Protein AF-A0A1H6M8G2-F1 (afdb_monomer_lite)

Foldseek 3Di:
DPPVPFADKDFDDDPVDTPDIPDPDGGLCRQAQKEWEWDFDDDAPVRQTKTWIWIWGDDDQKIKIFIFMATSNVGDTWTFIWIARNVVRDIDTGTDDVVVDDDDRCVVVPDPSHHYDHDGDD

Secondary structure (DSSP, 8-state):
--TTSS---EEEE-SS-EEEEE-SS-SGGGGGG-EEEEEEE-STGGGT-EEEEEEEEEETTEEEEEEEEEETTTTEEEEEEEEEETTT--EEEEE--GGG--S-SGGGGS-TTSEEE-----

Sequence (122 aa):
MDKKEEYIVYRFGTSEKIEMEYPENKDKSSFDKFEYSGWMRGGGIKNSGMQLDYLVFSVNNFKYIVYNTYFAEGDKLNIGIKVLDTQTNQTIDIKGIYGTRKGTLTDFQSDDRIKKGEELYD

Structure (mmCIF, N/CA/C/O backbone):
data_AF-A0A1H6M8G2-F1
#
_entry.id   AF-A0A1H6M8G2-F1
#
loop_
_atom_site.group_PDB
_atom_site.id
_atom_site.type_symbol
_atom_site.label_atom_id
_atom_site.label_alt_id
_atom_site.label_comp_id
_atom_site.label_asym_id
_atom_site.label_entity_id
_atom_site.label_seq_id
_atom_site.pdbx_PDB_ins_code
_atom_site.Cartn_x
_atom_site.Cartn_y
_atom_site.Cartn_z
_atom_site.occupancy
_atom_site.B_iso_or_equiv
_atom_site.auth_seq_id
_atom_site.auth_comp_id
_atom_site.auth_asym_id
_atom_site.auth_atom_id
_atom_site.pdbx_PDB_model_num
ATOM 1 N N . MET A 1 1 ? -1.903 -9.666 4.324 1.00 86.75 1 MET A N 1
ATOM 2 C CA . MET A 1 1 ? -2.928 -10.709 4.519 1.00 86.75 1 MET A CA 1
ATOM 3 C C . MET A 1 1 ? -2.425 -11.701 5.561 1.00 86.75 1 MET A C 1
ATOM 5 O O . MET A 1 1 ? -1.212 -11.875 5.666 1.00 86.75 1 MET A O 1
ATOM 9 N N . ASP A 1 2 ? -3.310 -12.272 6.379 1.00 92.56 2 ASP A N 1
ATOM 10 C CA . ASP A 1 2 ? -2.955 -13.364 7.296 1.00 92.56 2 ASP A CA 1
ATOM 11 C C . ASP A 1 2 ? -2.435 -14.597 6.531 1.00 92.56 2 ASP A C 1
ATOM 13 O O . ASP A 1 2 ? -2.741 -14.769 5.354 1.00 92.56 2 ASP A O 1
ATOM 17 N N . LYS A 1 3 ? -1.664 -15.472 7.193 1.00 88.94 3 LYS A N 1
ATOM 18 C CA . LYS A 1 3 ? -1.077 -16.676 6.574 1.00 88.94 3 LYS A CA 1
ATOM 19 C C . LYS A 1 3 ? -2.113 -17.650 6.009 1.00 88.94 3 LYS A C 1
ATOM 21 O O . LYS A 1 3 ? -1.774 -18.404 5.105 1.00 88.94 3 LYS A O 1
ATOM 26 N N . LYS A 1 4 ? -3.324 -17.680 6.568 1.00 92.94 4 LYS A N 1
ATOM 27 C CA . LYS A 1 4 ? -4.445 -18.491 6.069 1.00 92.94 4 LYS A CA 1
ATOM 28 C C . LYS A 1 4 ? -5.392 -17.702 5.167 1.00 92.94 4 LYS A C 1
ATOM 30 O O . LYS A 1 4 ? -6.438 -18.216 4.791 1.00 92.94 4 LYS A O 1
ATOM 35 N N . GLU A 1 5 ? -5.051 -16.450 4.871 1.00 91.88 5 GLU A N 1
ATOM 36 C CA . GLU A 1 5 ? -5.854 -15.542 4.055 1.00 91.88 5 GLU A CA 1
ATOM 37 C C . GLU A 1 5 ? -7.267 -15.290 4.594 1.00 91.88 5 GLU A C 1
ATOM 39 O O . GLU A 1 5 ? -8.197 -15.006 3.842 1.00 91.88 5 GLU A O 1
ATOM 44 N N . GLU A 1 6 ? -7.437 -15.380 5.915 1.00 95.31 6 GLU A N 1
ATOM 45 C CA . GLU A 1 6 ? -8.739 -15.206 6.570 1.00 95.31 6 GLU A CA 1
ATOM 46 C C . GLU A 1 6 ? -9.097 -13.735 6.815 1.00 95.31 6 GLU A C 1
ATOM 48 O O . GLU A 1 6 ? -10.274 -13.416 6.977 1.00 95.31 6 GLU A O 1
ATOM 53 N N . TYR A 1 7 ? -8.098 -12.848 6.843 1.00 96.81 7 TYR A N 1
ATOM 54 C CA . TYR A 1 7 ? -8.264 -11.412 7.067 1.00 96.81 7 TYR A CA 1
ATOM 55 C C . TYR A 1 7 ? -7.063 -10.602 6.543 1.00 96.81 7 TYR A C 1
ATOM 57 O O . TYR A 1 7 ? -5.959 -11.124 6.331 1.00 96.81 7 TYR A O 1
ATOM 65 N N . ILE A 1 8 ? -7.262 -9.296 6.372 1.00 96.94 8 ILE A N 1
ATOM 66 C CA . ILE A 1 8 ? -6.209 -8.310 6.109 1.00 96.94 8 ILE A CA 1
ATOM 67 C C .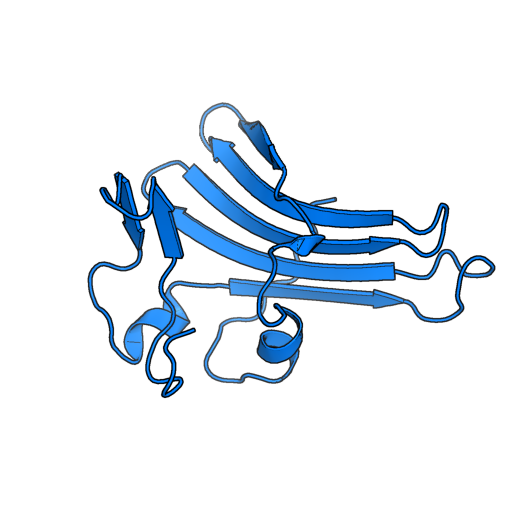 ILE A 1 8 ? -5.958 -7.518 7.393 1.00 96.94 8 ILE A C 1
ATOM 69 O O . ILE A 1 8 ? -6.885 -7.148 8.104 1.00 96.94 8 ILE A O 1
ATOM 73 N N . VAL A 1 9 ? -4.686 -7.261 7.696 1.00 97.19 9 VAL A N 1
ATOM 74 C CA . VAL A 1 9 ? -4.282 -6.393 8.802 1.00 97.19 9 VAL A CA 1
ATOM 75 C C . VAL A 1 9 ? -3.073 -5.566 8.382 1.00 97.19 9 VAL A C 1
ATOM 77 O O . VAL A 1 9 ? -2.129 -6.084 7.779 1.00 97.19 9 VAL A O 1
ATOM 80 N N . TYR A 1 10 ? -3.107 -4.286 8.718 1.00 97.12 10 TYR A N 1
ATOM 81 C CA . TYR A 1 10 ? -1.989 -3.363 8.689 1.00 97.12 10 TYR A CA 1
ATOM 82 C C . TYR A 1 10 ? -1.417 -3.213 10.099 1.00 97.12 10 TYR A C 1
ATOM 84 O O . TYR A 1 10 ? -2.166 -3.108 11.071 1.00 97.12 10 TYR A O 1
ATOM 92 N N . ARG A 1 11 ? -0.086 -3.190 10.207 1.00 96.19 11 ARG A N 1
ATOM 93 C CA . ARG A 1 11 ? 0.629 -2.908 11.454 1.00 96.19 11 ARG A CA 1
ATOM 94 C C . ARG A 1 11 ? 1.773 -1.943 11.194 1.00 96.19 11 ARG A C 1
ATOM 96 O O . ARG A 1 11 ? 2.535 -2.141 10.249 1.00 96.19 11 ARG A O 1
ATOM 103 N N . PHE A 1 12 ? 1.922 -0.968 12.077 1.00 95.25 12 PHE A N 1
ATOM 104 C CA . PHE A 1 12 ? 3.076 -0.078 12.146 1.00 95.25 12 PHE A CA 1
ATOM 105 C C . PHE A 1 12 ? 3.739 -0.201 13.518 1.00 95.25 12 PHE A C 1
ATOM 107 O O . PHE A 1 12 ? 3.048 -0.379 14.522 1.00 95.25 12 PHE A O 1
ATOM 114 N N . GLY A 1 13 ? 5.067 -0.121 13.560 1.00 94.50 13 GLY A N 1
ATOM 115 C CA . GLY A 1 13 ? 5.863 -0.235 14.780 1.00 94.50 13 GLY A CA 1
ATOM 116 C C . GLY A 1 13 ? 7.099 -1.109 14.584 1.00 94.50 13 GLY A C 1
ATOM 117 O O . GLY A 1 13 ? 7.598 -1.275 13.469 1.00 94.50 13 GLY A O 1
ATOM 118 N N . THR A 1 14 ? 7.585 -1.686 15.676 1.00 93.94 14 THR A N 1
ATOM 119 C CA . THR A 1 14 ? 8.735 -2.595 15.701 1.00 93.94 14 THR A CA 1
ATOM 120 C C . THR A 1 14 ? 8.289 -4.039 15.920 1.00 93.94 14 THR A C 1
ATOM 122 O O . THR A 1 14 ? 7.119 -4.325 16.178 1.00 93.94 14 THR A O 1
ATOM 125 N N . SER A 1 15 ? 9.234 -4.979 15.856 1.00 90.69 15 SER A N 1
ATOM 126 C CA . SER A 1 15 ? 8.979 -6.374 16.233 1.00 90.69 15 SER A CA 1
ATOM 127 C C . SER A 1 15 ? 8.589 -6.546 17.704 1.00 90.69 15 SER A C 1
ATOM 129 O O . SER A 1 15 ? 7.973 -7.550 18.046 1.00 90.69 15 SER A O 1
ATOM 131 N N . GLU A 1 16 ? 8.955 -5.595 18.565 1.00 95.62 16 GLU A N 1
ATOM 132 C CA . GLU A 1 16 ? 8.694 -5.639 20.008 1.00 95.62 16 GLU A CA 1
ATOM 133 C C . GLU A 1 16 ? 7.425 -4.877 20.395 1.00 95.62 16 GLU A C 1
ATOM 135 O O . GLU A 1 16 ? 6.774 -5.216 21.383 1.00 95.62 16 GLU A O 1
ATOM 140 N N . LYS A 1 17 ? 7.062 -3.846 19.623 1.00 96.81 17 LYS A N 1
ATOM 141 C CA . LYS A 1 17 ? 5.932 -2.973 19.923 1.00 96.81 17 LYS A CA 1
ATOM 142 C C . LYS A 1 17 ? 5.186 -2.579 18.657 1.00 96.81 17 LYS A C 1
ATOM 144 O O . LYS A 1 17 ? 5.710 -1.862 17.809 1.00 96.81 17 LYS A O 1
ATOM 149 N N . ILE A 1 18 ? 3.921 -2.982 18.591 1.00 96.31 18 ILE A N 1
ATOM 150 C CA . ILE A 1 18 ? 2.971 -2.471 17.604 1.00 96.31 18 ILE A CA 1
ATOM 151 C C . ILE A 1 18 ? 2.484 -1.103 18.090 1.00 96.31 18 ILE A C 1
ATOM 153 O O . ILE A 1 18 ? 1.966 -0.979 19.198 1.00 96.31 18 ILE A O 1
ATOM 157 N N . GLU A 1 19 ? 2.675 -0.078 17.270 1.00 95.62 19 GLU A N 1
ATOM 158 C CA . GLU A 1 19 ? 2.239 1.297 17.536 1.00 95.62 19 GLU A CA 1
ATOM 159 C C . GLU A 1 19 ? 0.870 1.591 16.923 1.00 95.62 19 GLU A C 1
ATOM 161 O O . GLU A 1 19 ? 0.109 2.391 17.459 1.00 95.62 19 GLU A O 1
ATOM 166 N N . MET A 1 20 ? 0.540 0.914 15.823 1.00 95.25 20 MET A N 1
ATOM 167 C CA . MET A 1 20 ? -0.764 0.991 15.178 1.00 95.25 20 MET A CA 1
ATOM 168 C C . MET A 1 20 ? -1.122 -0.368 14.585 1.00 95.25 20 MET A C 1
ATOM 170 O O . MET A 1 20 ? -0.288 -1.011 13.949 1.00 95.25 20 MET A O 1
ATOM 174 N N . GLU A 1 21 ? -2.373 -0.781 14.756 1.00 96.81 21 GLU A N 1
ATOM 175 C CA . GLU A 1 21 ? -2.955 -1.949 14.099 1.00 96.81 21 GLU A CA 1
ATOM 176 C C . GLU A 1 21 ? -4.314 -1.561 13.512 1.00 96.81 21 GLU A C 1
ATOM 178 O O . GLU A 1 21 ? -5.077 -0.826 14.139 1.00 96.81 21 GLU A O 1
ATOM 183 N N . TYR A 1 22 ? -4.608 -2.032 12.302 1.00 97.56 22 TYR A N 1
ATOM 184 C CA . TYR A 1 22 ? -5.897 -1.811 11.656 1.00 97.56 22 TYR A CA 1
ATOM 185 C C . TYR 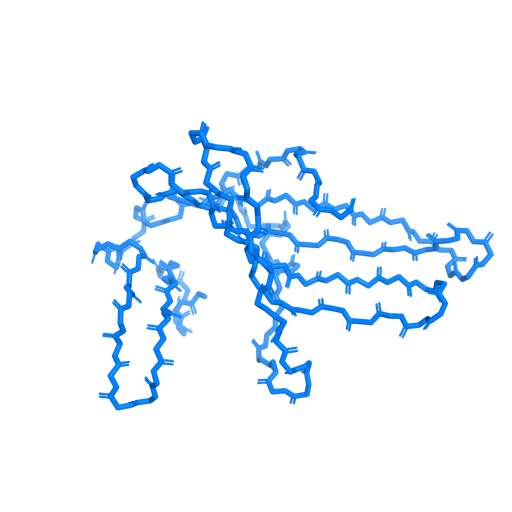A 1 22 ? -6.262 -2.977 10.728 1.00 97.56 22 TYR A C 1
ATOM 187 O O . TYR A 1 22 ? -5.387 -3.446 9.999 1.00 97.56 22 TYR A O 1
ATOM 195 N N . PRO A 1 23 ? -7.532 -3.408 10.663 1.00 97.00 23 PRO A N 1
ATOM 196 C CA . PRO A 1 23 ? -8.632 -3.042 11.556 1.00 97.00 23 PRO A CA 1
ATOM 197 C C . PRO A 1 23 ? -8.513 -3.747 12.918 1.00 97.00 23 PRO A C 1
ATOM 199 O O . PRO A 1 23 ? -7.702 -4.655 13.087 1.00 97.00 23 PRO A O 1
ATOM 202 N N . GLU A 1 24 ? -9.327 -3.330 13.891 1.00 94.19 24 GLU A N 1
ATOM 203 C CA . GLU A 1 24 ? -9.384 -3.959 15.223 1.00 94.19 24 GLU A CA 1
ATOM 204 C C . GLU A 1 24 ? -9.830 -5.433 15.137 1.00 94.19 24 GLU A C 1
ATOM 206 O O . GLU A 1 24 ? -9.204 -6.322 15.719 1.00 94.19 24 GLU A O 1
ATOM 211 N N . ASN A 1 25 ? -10.865 -5.705 14.335 1.00 94.44 25 ASN A N 1
ATOM 212 C CA . ASN A 1 25 ? -11.384 -7.054 14.112 1.00 94.44 25 ASN A CA 1
ATOM 213 C C . ASN A 1 25 ? -10.589 -7.783 13.022 1.00 94.44 25 ASN A C 1
ATOM 215 O O . ASN A 1 25 ? -10.586 -7.387 11.856 1.00 94.44 25 ASN A O 1
ATOM 219 N N . LYS A 1 26 ? -9.948 -8.892 13.398 1.00 95.12 26 LYS A N 1
ATOM 220 C CA . LYS A 1 26 ? -9.146 -9.752 12.513 1.00 95.12 26 LYS A CA 1
ATOM 221 C C . LYS A 1 26 ? -9.970 -10.934 12.002 1.00 95.12 26 LYS A C 1
ATOM 223 O O . LYS A 1 26 ? -9.710 -12.086 12.337 1.00 95.12 26 LYS A O 1
ATOM 228 N N . ASP A 1 27 ? -10.988 -10.620 11.210 1.00 96.12 27 ASP A N 1
ATOM 229 C CA . ASP A 1 27 ? -11.882 -11.589 10.572 1.00 96.12 27 ASP A CA 1
ATOM 230 C C . ASP A 1 27 ? -12.184 -11.199 9.111 1.00 96.12 27 ASP A C 1
ATOM 232 O O . ASP A 1 27 ? -11.613 -10.250 8.564 1.00 96.12 27 ASP A O 1
ATOM 236 N N . LYS A 1 28 ? -13.093 -11.931 8.459 1.00 96.00 28 LYS A N 1
ATOM 237 C CA . LYS A 1 28 ? -13.460 -11.707 7.053 1.00 96.00 28 LYS A CA 1
ATOM 238 C C . LYS A 1 28 ? -14.058 -10.323 6.774 1.00 96.00 28 LYS A C 1
ATOM 240 O O . LYS A 1 28 ? -14.002 -9.879 5.637 1.00 96.00 28 LYS A O 1
ATOM 245 N N . SER A 1 29 ? -14.585 -9.615 7.773 1.00 96.31 29 SER A N 1
ATOM 246 C CA . SER A 1 29 ? -15.063 -8.237 7.589 1.00 96.31 29 SER A CA 1
ATOM 247 C C . SER A 1 29 ? -13.924 -7.237 7.365 1.00 96.31 29 SER A C 1
ATOM 249 O O . SER A 1 29 ? -14.164 -6.110 6.937 1.00 96.31 29 SER A O 1
ATOM 251 N N . SER A 1 30 ? -12.673 -7.633 7.630 1.00 97.56 30 SER A N 1
ATOM 252 C CA . SER A 1 30 ? -11.504 -6.786 7.388 1.00 97.56 30 SER A CA 1
ATOM 253 C C . SER A 1 30 ? -11.306 -6.439 5.916 1.00 97.56 30 SER A C 1
ATOM 255 O O . SER A 1 30 ? -10.802 -5.359 5.636 1.00 97.56 30 SER A O 1
ATOM 257 N N . PHE A 1 31 ? -11.708 -7.301 4.977 1.00 96.88 31 PHE A N 1
ATOM 258 C CA . PHE A 1 31 ? -11.520 -7.041 3.548 1.00 96.88 31 PHE A CA 1
ATOM 259 C C . PHE A 1 31 ? -12.303 -5.803 3.084 1.00 96.88 31 PHE A C 1
ATOM 261 O O . PHE A 1 31 ? -11.765 -4.995 2.333 1.00 96.88 31 PHE A O 1
ATOM 268 N N . ASP A 1 32 ? -13.497 -5.573 3.642 1.00 96.31 32 ASP A N 1
ATOM 269 C CA . ASP A 1 32 ? -14.327 -4.388 3.370 1.00 96.31 32 ASP A CA 1
ATOM 270 C C . ASP A 1 32 ? -13.730 -3.082 3.928 1.00 96.31 32 ASP A C 1
ATOM 272 O O . ASP A 1 32 ? -14.248 -1.991 3.681 1.00 96.31 32 ASP A O 1
ATOM 276 N N . LYS A 1 33 ? -12.663 -3.170 4.734 1.00 97.56 33 LYS A N 1
ATOM 277 C CA . LYS A 1 33 ? -11.965 -2.016 5.325 1.00 97.56 33 LYS A CA 1
ATOM 278 C C . LYS A 1 33 ? -10.828 -1.490 4.459 1.00 97.56 33 LYS A C 1
ATOM 280 O O . LYS A 1 33 ? -10.276 -0.437 4.777 1.00 97.56 33 LYS A O 1
ATOM 285 N N . PHE A 1 34 ? -10.487 -2.208 3.394 1.00 97.94 34 PHE A N 1
ATOM 286 C CA . PHE A 1 34 ? -9.445 -1.819 2.460 1.00 97.94 34 PHE A CA 1
ATOM 287 C C . PHE A 1 34 ? -10.018 -1.669 1.055 1.00 97.94 34 PHE A C 1
ATOM 289 O O . PHE A 1 34 ? -10.967 -2.344 0.659 1.00 97.94 34 PHE A O 1
ATOM 296 N N . GLU A 1 35 ? -9.398 -0.788 0.289 1.00 98.38 35 GLU A N 1
ATOM 297 C CA . GLU A 1 35 ?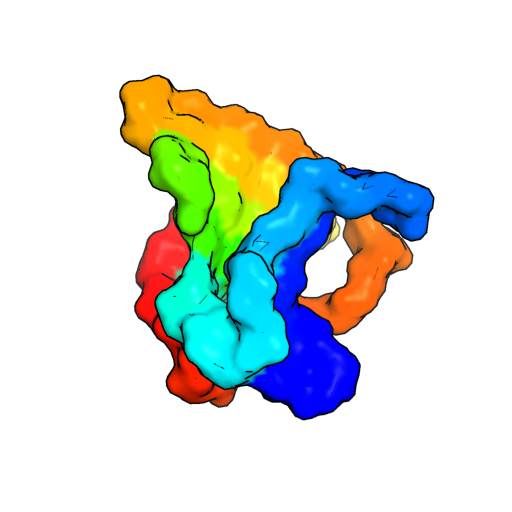 -9.626 -0.630 -1.137 1.00 98.38 35 GLU A CA 1
ATOM 298 C C . GLU A 1 35 ? -8.309 -0.899 -1.863 1.00 98.38 35 GLU A C 1
ATOM 300 O O . GLU A 1 35 ? -7.262 -0.380 -1.475 1.00 98.38 35 GLU A O 1
ATOM 305 N N . TYR A 1 36 ? -8.344 -1.739 -2.891 1.00 98.44 36 TYR A N 1
ATOM 306 C CA . TYR A 1 36 ? -7.210 -1.957 -3.775 1.00 98.44 36 TYR A CA 1
ATOM 307 C C . TYR A 1 36 ? -7.395 -1.151 -5.059 1.00 98.44 36 TYR A C 1
ATOM 309 O O . TYR A 1 36 ? -8.400 -1.314 -5.754 1.00 98.44 36 TYR A O 1
ATOM 317 N N . SER A 1 37 ? -6.395 -0.344 -5.396 1.00 97.94 37 SER A N 1
ATOM 318 C CA . SER A 1 37 ? -6.301 0.346 -6.683 1.00 97.94 37 SER A CA 1
ATOM 319 C C . SER A 1 37 ? -5.054 -0.138 -7.402 1.00 97.94 37 SER A C 1
ATOM 321 O O . SER A 1 37 ? -3.968 -0.163 -6.821 1.00 97.94 37 SER A O 1
ATOM 323 N N . GLY A 1 38 ? -5.201 -0.515 -8.668 1.00 96.44 38 GLY A N 1
ATOM 324 C CA . GLY A 1 38 ? -4.106 -1.062 -9.454 1.00 96.44 38 GLY A CA 1
ATOM 325 C C . GLY A 1 38 ? -4.132 -0.581 -10.895 1.00 96.44 38 GLY A C 1
ATOM 326 O O . GLY A 1 38 ? -5.196 -0.455 -11.499 1.00 96.44 38 GLY A O 1
ATOM 327 N N . TRP A 1 39 ? -2.955 -0.343 -11.466 1.00 96.06 39 TRP A N 1
ATOM 328 C CA . TRP A 1 39 ? -2.800 -0.026 -12.882 1.00 96.06 39 TRP A CA 1
ATOM 329 C C . TRP A 1 39 ? -1.552 -0.681 -13.457 1.00 96.06 39 TRP A C 1
ATOM 331 O O . TRP A 1 39 ? -0.478 -0.646 -12.862 1.00 96.06 39 TRP A O 1
ATOM 341 N N . MET A 1 40 ? -1.674 -1.239 -14.658 1.00 94.88 40 MET A N 1
ATOM 342 C CA . MET A 1 40 ? -0.558 -1.865 -15.354 1.00 94.88 40 MET A CA 1
ATOM 343 C C . MET A 1 40 ? -0.502 -1.379 -16.800 1.00 94.88 40 MET A C 1
ATOM 345 O O . MET A 1 40 ? -1.474 -1.471 -17.549 1.00 94.88 40 MET A O 1
ATOM 349 N N . ARG A 1 41 ? 0.683 -0.935 -17.218 1.00 95.44 41 ARG A N 1
ATOM 350 C CA . ARG A 1 41 ? 1.021 -0.651 -18.614 1.00 95.44 41 ARG A CA 1
ATOM 351 C C . ARG A 1 41 ? 2.255 -1.458 -19.002 1.00 95.44 41 ARG A C 1
ATOM 353 O O . ARG A 1 41 ? 3.344 -1.210 -18.495 1.00 95.44 41 ARG A O 1
ATOM 360 N N . GLY A 1 42 ? 2.095 -2.413 -19.917 1.00 93.75 42 GLY A N 1
ATOM 361 C CA . GLY A 1 42 ? 3.212 -3.193 -20.464 1.00 93.75 42 GLY A CA 1
ATOM 362 C C . GLY A 1 42 ? 4.084 -2.400 -21.450 1.00 93.75 42 GLY A C 1
ATOM 363 O O . GLY A 1 42 ? 3.809 -1.241 -21.748 1.00 93.75 42 GLY A O 1
ATOM 364 N N . GLY A 1 43 ? 5.120 -3.040 -22.006 1.00 90.81 43 GLY A N 1
ATOM 365 C CA . GLY A 1 43 ? 5.934 -2.484 -23.105 1.00 90.81 43 GLY A CA 1
ATOM 366 C C . GLY A 1 43 ? 7.315 -1.934 -22.718 1.00 90.81 43 GLY A C 1
ATOM 367 O O . GLY A 1 43 ? 7.996 -1.348 -23.561 1.00 90.81 43 GLY A O 1
ATOM 368 N N . GLY A 1 44 ? 7.752 -2.149 -21.471 1.00 93.88 44 GLY A N 1
ATOM 369 C CA . GLY A 1 44 ? 9.092 -1.783 -20.994 1.00 93.88 44 GLY A CA 1
ATOM 370 C C . GLY A 1 44 ? 9.387 -0.286 -21.117 1.00 93.88 44 GLY A C 1
ATOM 371 O O . GLY A 1 44 ? 8.471 0.530 -21.195 1.00 93.88 44 GLY A O 1
ATOM 372 N N . ILE A 1 45 ? 10.669 0.088 -21.166 1.00 94.50 45 ILE A N 1
ATOM 373 C CA . ILE A 1 45 ? 11.097 1.500 -21.230 1.00 94.50 45 ILE A CA 1
ATOM 374 C C . ILE A 1 45 ? 10.445 2.240 -22.410 1.00 94.50 45 ILE A C 1
ATOM 376 O O . ILE A 1 45 ? 9.998 3.370 -22.255 1.00 94.50 45 ILE A O 1
ATOM 380 N N . LYS A 1 46 ? 10.327 1.587 -23.576 1.00 94.56 46 LYS A N 1
ATOM 381 C CA . LYS A 1 46 ? 9.783 2.195 -24.805 1.00 94.56 46 LYS A CA 1
ATOM 382 C C . LYS A 1 46 ? 8.329 2.653 -24.684 1.00 94.56 46 LYS A C 1
ATOM 384 O O . LYS A 1 46 ? 7.918 3.519 -25.446 1.00 94.56 46 LYS A O 1
ATOM 389 N N . ASN A 1 47 ? 7.565 2.065 -23.767 1.00 94.69 47 ASN A N 1
ATOM 390 C CA . ASN A 1 47 ? 6.172 2.429 -23.517 1.00 94.69 47 ASN A CA 1
ATOM 391 C C . ASN A 1 47 ? 5.974 3.025 -22.116 1.00 94.69 47 ASN A C 1
ATOM 393 O O . ASN A 1 47 ? 4.861 3.007 -21.586 1.00 94.69 47 ASN A O 1
ATOM 397 N N . SER A 1 48 ? 7.069 3.462 -21.477 1.00 93.62 48 SER A N 1
ATOM 398 C CA . SER A 1 48 ? 7.101 3.870 -20.070 1.00 93.62 48 SER A CA 1
ATOM 399 C C . SER A 1 48 ? 6.305 2.883 -19.210 1.00 93.62 48 SER A C 1
ATOM 401 O O . SER A 1 48 ? 5.348 3.253 -18.526 1.00 93.62 48 SER A O 1
ATOM 403 N N . GLY A 1 49 ? 6.622 1.596 -19.370 1.00 96.94 49 GLY A N 1
ATOM 404 C CA . GLY A 1 49 ? 5.909 0.505 -18.727 1.00 96.94 49 GLY A CA 1
ATOM 405 C C . GLY A 1 49 ? 5.899 0.693 -17.216 1.00 96.94 49 GLY A C 1
ATOM 406 O O . GLY A 1 49 ? 6.886 1.147 -16.639 1.00 96.94 49 GLY A O 1
ATOM 407 N N . MET A 1 50 ? 4.775 0.381 -16.588 1.00 96.88 50 MET A N 1
ATOM 408 C CA . MET A 1 50 ? 4.600 0.555 -15.155 1.00 96.88 50 MET A CA 1
ATOM 409 C C . MET A 1 50 ? 3.655 -0.487 -14.582 1.00 96.88 50 MET A C 1
ATOM 411 O O . MET A 1 50 ? 2.778 -1.003 -15.279 1.00 96.88 50 MET A O 1
ATOM 415 N N . GLN A 1 51 ? 3.825 -0.741 -13.296 1.00 96.69 51 GLN A N 1
ATOM 416 C CA . GLN A 1 51 ? 2.892 -1.494 -12.483 1.00 96.69 51 GLN A CA 1
ATOM 417 C C . GLN A 1 51 ? 2.708 -0.728 -11.183 1.00 96.69 51 GLN A C 1
ATOM 419 O O . GLN A 1 51 ? 3.674 -0.492 -10.465 1.00 96.69 51 GLN A O 1
ATOM 424 N N . LEU A 1 52 ? 1.486 -0.301 -10.915 1.00 97.88 52 LEU A N 1
ATOM 425 C CA . LEU A 1 52 ? 1.125 0.486 -9.752 1.00 97.88 52 LEU A CA 1
ATOM 426 C C . LEU A 1 52 ? 0.140 -0.342 -8.941 1.00 97.88 52 LEU A C 1
ATOM 428 O O . LEU A 1 52 ? -0.929 -0.663 -9.449 1.00 97.88 52 LEU A O 1
ATOM 432 N N . ASP A 1 53 ? 0.505 -0.695 -7.715 1.00 98.25 53 ASP A N 1
ATOM 433 C CA . ASP A 1 53 ? -0.367 -1.409 -6.791 1.00 98.25 53 ASP A CA 1
ATOM 434 C C . ASP A 1 53 ? -0.494 -0.609 -5.491 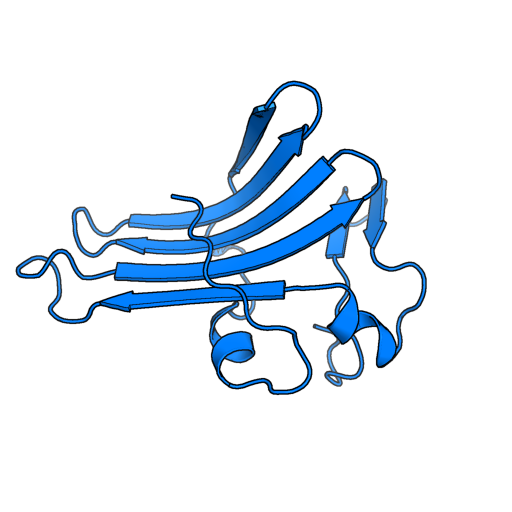1.00 98.25 53 ASP A C 1
ATOM 436 O O . ASP A 1 53 ? 0.517 -0.284 -4.854 1.00 98.25 53 ASP A O 1
ATOM 440 N N . TYR A 1 54 ? -1.730 -0.335 -5.075 1.00 98.56 54 TYR A N 1
ATOM 441 C CA . TYR A 1 54 ? -2.053 0.403 -3.858 1.00 98.56 54 TYR A CA 1
ATOM 442 C C . TYR A 1 54 ? -3.076 -0.354 -3.016 1.00 98.56 54 TYR A C 1
ATOM 444 O O . TYR A 1 54 ? -4.066 -0.866 -3.533 1.00 98.56 54 TYR A O 1
ATOM 452 N N . LEU A 1 55 ? -2.859 -0.379 -1.703 1.00 98.19 55 LEU A N 1
ATOM 453 C CA . LEU A 1 55 ? -3.832 -0.826 -0.713 1.00 98.19 55 LEU A CA 1
ATOM 454 C C . LEU A 1 55 ? -4.138 0.341 0.224 1.00 98.19 55 LEU A C 1
ATOM 456 O O . LEU A 1 55 ? -3.252 0.834 0.929 1.00 98.19 55 LEU A O 1
ATOM 460 N N . VAL A 1 56 ? -5.388 0.784 0.213 1.00 98.50 56 VAL A N 1
ATOM 461 C CA . VAL A 1 56 ? -5.829 2.042 0.809 1.00 98.50 56 VAL A CA 1
ATOM 462 C C . VAL A 1 56 ? -6.815 1.776 1.935 1.00 98.50 56 VAL A C 1
ATOM 464 O O . VAL A 1 56 ? -7.707 0.941 1.812 1.00 98.50 56 VAL A O 1
ATOM 467 N N . PHE A 1 57 ? -6.667 2.499 3.037 1.00 98.25 57 PHE A N 1
ATOM 468 C CA . PHE A 1 57 ? -7.628 2.516 4.137 1.00 98.25 57 PHE A CA 1
ATOM 469 C C . PHE A 1 57 ? -7.587 3.866 4.857 1.00 98.25 57 PHE A C 1
ATOM 471 O O . PHE A 1 57 ? -6.674 4.671 4.655 1.00 98.25 57 PHE A O 1
ATOM 478 N N . SER A 1 58 ? -8.573 4.123 5.714 1.00 97.69 58 SER A N 1
ATOM 479 C CA . SER A 1 58 ? -8.656 5.369 6.478 1.00 97.69 58 SER A CA 1
ATOM 480 C C . SER A 1 58 ? -8.829 5.103 7.965 1.00 97.69 58 SER A C 1
ATOM 482 O O . SER A 1 58 ? -9.601 4.234 8.372 1.00 97.69 58 SER A O 1
ATOM 484 N N . VAL A 1 59 ? -8.126 5.891 8.777 1.00 97.00 59 VAL A N 1
ATOM 485 C CA . VAL A 1 59 ? -8.289 5.928 10.234 1.00 97.00 59 VAL A CA 1
ATOM 486 C C . VAL A 1 59 ? -8.409 7.386 10.650 1.00 97.00 59 VAL A C 1
ATOM 488 O O . VAL A 1 59 ? -7.495 8.180 10.427 1.00 97.00 59 VAL A O 1
ATOM 491 N N . ASN A 1 60 ? -9.545 7.741 11.253 1.00 95.44 60 ASN A N 1
ATOM 492 C CA . ASN A 1 60 ? -9.907 9.127 11.553 1.00 95.44 60 ASN A CA 1
ATOM 493 C C . ASN A 1 60 ? -9.784 10.008 10.293 1.00 95.44 60 ASN A C 1
ATOM 495 O O . ASN A 1 60 ? -10.377 9.694 9.264 1.00 95.44 60 ASN A O 1
ATOM 499 N N . ASN A 1 61 ? -8.984 11.073 10.363 1.00 97.19 61 ASN A N 1
ATOM 500 C CA . ASN A 1 61 ? -8.795 12.036 9.280 1.00 97.19 61 ASN A CA 1
ATOM 501 C C . ASN A 1 61 ? -7.604 11.699 8.370 1.00 97.19 61 ASN A C 1
ATOM 503 O O . ASN A 1 61 ? -7.216 12.526 7.546 1.00 97.19 61 ASN A O 1
ATOM 507 N N . PHE A 1 62 ? -7.013 10.511 8.507 1.00 98.19 62 PHE A N 1
ATOM 508 C CA . PHE A 1 62 ? -5.846 10.106 7.732 1.00 98.19 62 PHE A CA 1
ATOM 509 C C . PHE A 1 62 ? -6.199 9.007 6.731 1.00 98.19 62 PHE A C 1
ATOM 511 O O . PHE A 1 62 ? -6.816 7.998 7.085 1.00 98.19 62 PHE A O 1
ATOM 518 N N . LYS A 1 63 ? -5.777 9.191 5.476 1.00 98.31 63 LYS A N 1
ATOM 519 C CA . LYS A 1 63 ? -5.781 8.161 4.432 1.00 98.31 63 LYS A CA 1
ATOM 520 C C . LYS A 1 63 ? -4.384 7.543 4.360 1.00 98.31 63 LYS A C 1
ATOM 522 O O . LYS A 1 63 ? -3.389 8.246 4.197 1.00 98.31 63 LYS A O 1
ATOM 527 N N . TYR A 1 64 ? -4.327 6.227 4.484 1.00 98.56 64 TYR A N 1
ATOM 528 C CA . TYR A 1 64 ? -3.114 5.424 4.451 1.00 98.56 64 TYR A CA 1
ATOM 529 C C . TYR A 1 64 ? -3.066 4.679 3.126 1.00 98.56 64 TYR A C 1
ATOM 531 O O . TYR A 1 64 ? -4.004 3.963 2.787 1.00 98.56 64 TYR A O 1
ATOM 539 N N . ILE A 1 65 ? -1.980 4.852 2.381 1.00 98.56 65 ILE A N 1
ATOM 540 C CA . ILE A 1 65 ? -1.803 4.303 1.036 1.00 98.56 65 ILE A CA 1
ATOM 541 C C . ILE A 1 65 ? -0.536 3.456 1.058 1.00 98.56 65 ILE A C 1
ATOM 543 O O . ILE A 1 65 ? 0.572 3.984 0.944 1.00 98.56 65 ILE A O 1
ATOM 547 N N . VAL A 1 66 ? -0.683 2.146 1.244 1.00 98.31 66 VAL A N 1
ATOM 548 C CA . VAL A 1 66 ? 0.436 1.208 1.101 1.00 98.31 66 VAL A CA 1
ATOM 549 C C . VAL A 1 66 ? 0.666 0.996 -0.383 1.00 98.31 66 VAL A C 1
ATOM 551 O O . VAL A 1 66 ? -0.269 0.636 -1.091 1.00 98.31 66 VAL A O 1
ATOM 554 N N . TYR A 1 67 ? 1.887 1.214 -0.856 1.00 98.12 67 TYR A N 1
ATOM 555 C CA . TYR A 1 67 ? 2.195 1.140 -2.279 1.00 98.12 67 TYR A CA 1
ATOM 556 C C . TYR A 1 67 ? 3.313 0.147 -2.581 1.00 98.12 67 TYR A C 1
ATOM 558 O O . TYR A 1 67 ? 4.244 -0.051 -1.794 1.00 98.12 67 TYR A O 1
ATOM 566 N N . ASN A 1 68 ? 3.209 -0.462 -3.757 1.00 97.25 68 ASN A N 1
ATOM 567 C CA . ASN A 1 68 ? 4.234 -1.269 -4.396 1.00 97.25 68 ASN A CA 1
ATOM 568 C C . ASN A 1 68 ? 4.213 -0.930 -5.886 1.00 97.25 68 ASN A C 1
ATOM 570 O O . ASN A 1 68 ? 3.331 -1.387 -6.608 1.00 97.25 68 ASN A O 1
ATOM 574 N N . THR A 1 69 ? 5.137 -0.081 -6.328 1.00 97.44 69 THR A N 1
ATOM 575 C CA . THR A 1 69 ? 5.129 0.455 -7.688 1.00 97.44 69 THR A CA 1
ATOM 576 C C . THR A 1 69 ? 6.427 0.185 -8.425 1.00 97.44 69 THR A C 1
ATOM 578 O O . THR A 1 69 ? 7.518 0.159 -7.852 1.00 97.44 69 THR A O 1
ATOM 581 N N . TYR A 1 70 ? 6.290 -0.046 -9.722 1.00 96.75 70 TYR A N 1
ATOM 582 C CA . TYR A 1 70 ? 7.368 -0.268 -10.660 1.00 96.75 70 TYR A CA 1
ATOM 583 C C . TYR A 1 70 ? 7.235 0.689 -11.834 1.00 96.75 70 TYR A C 1
ATOM 585 O O . TYR A 1 70 ? 6.167 0.795 -12.439 1.00 96.75 70 TYR A O 1
ATOM 593 N N . PHE A 1 71 ? 8.347 1.314 -12.200 1.00 97.06 71 PHE A N 1
ATOM 594 C CA . PHE A 1 71 ? 8.488 2.087 -13.424 1.00 97.06 71 PHE A CA 1
ATOM 595 C C . PHE A 1 71 ? 9.674 1.533 -14.208 1.00 97.06 71 PHE A C 1
ATOM 597 O O . PHE A 1 71 ? 10.806 1.544 -13.725 1.00 97.06 71 PHE A O 1
ATOM 604 N N . ALA A 1 72 ? 9.424 1.074 -15.435 1.00 97.06 72 ALA A N 1
ATOM 605 C CA . ALA A 1 72 ? 10.475 0.598 -16.328 1.00 97.06 72 ALA A CA 1
ATOM 606 C C . ALA A 1 72 ? 11.473 1.716 -16.652 1.00 97.06 72 ALA A C 1
ATOM 608 O O . ALA A 1 72 ? 12.668 1.470 -16.800 1.00 97.06 72 ALA A O 1
ATOM 609 N N . GLU A 1 73 ? 10.990 2.957 -16.735 1.00 95.50 73 GLU A N 1
ATOM 610 C CA . GLU A 1 73 ? 11.851 4.123 -16.877 1.00 95.50 73 GLU A CA 1
ATOM 611 C C . GLU A 1 73 ? 12.707 4.324 -15.620 1.00 95.50 73 GLU A C 1
ATOM 613 O O . GLU A 1 73 ? 12.214 4.613 -14.529 1.00 95.50 73 GLU A O 1
ATOM 618 N N . GLY A 1 74 ? 14.018 4.159 -15.789 1.00 94.19 74 GLY A N 1
ATOM 619 C CA . GLY A 1 74 ? 14.974 4.225 -14.688 1.00 94.19 74 GLY A CA 1
ATOM 620 C C . GLY A 1 74 ? 14.931 3.024 -13.741 1.00 94.19 74 GLY A C 1
ATOM 621 O O . GLY A 1 74 ? 15.543 3.116 -12.682 1.00 94.19 74 GLY A O 1
ATOM 622 N N . ASP A 1 75 ? 14.227 1.947 -14.111 1.00 95.19 75 ASP A N 1
ATOM 623 C CA . ASP A 1 75 ? 14.133 0.684 -13.364 1.00 95.19 75 ASP A CA 1
ATOM 624 C C . ASP A 1 75 ? 13.834 0.882 -11.867 1.00 95.19 75 ASP A C 1
ATOM 626 O O . ASP A 1 75 ? 14.556 0.432 -10.976 1.00 95.19 75 ASP A O 1
ATOM 630 N N . LYS A 1 76 ? 12.776 1.646 -11.578 1.00 95.38 76 LYS A N 1
ATOM 631 C CA . LYS A 1 76 ? 12.457 2.090 -10.218 1.00 95.38 76 LYS A CA 1
ATOM 632 C C . LYS A 1 76 ? 11.427 1.178 -9.583 1.00 95.38 76 LYS A C 1
ATOM 634 O O . LYS A 1 76 ? 10.281 1.140 -10.020 1.00 95.38 76 LYS A O 1
ATOM 639 N N . LEU A 1 77 ? 11.830 0.515 -8.506 1.00 95.44 77 LEU A N 1
ATOM 640 C CA . LEU A 1 77 ? 10.961 -0.247 -7.618 1.00 95.44 77 LEU A CA 1
ATOM 641 C C . LEU A 1 77 ? 10.781 0.529 -6.316 1.00 95.44 77 LEU A C 1
ATOM 643 O O . LEU A 1 77 ? 11.744 0.740 -5.578 1.00 95.44 77 LEU A O 1
ATOM 647 N N . ASN A 1 78 ? 9.552 0.940 -6.027 1.00 96.25 78 ASN A N 1
ATOM 648 C CA . ASN A 1 78 ? 9.223 1.706 -4.836 1.00 96.25 78 ASN A CA 1
ATOM 649 C C . ASN A 1 78 ? 8.224 0.935 -3.984 1.00 96.25 78 ASN A C 1
ATOM 651 O O . ASN A 1 78 ? 7.211 0.444 -4.474 1.00 96.25 78 ASN A O 1
ATOM 655 N N . ILE A 1 79 ? 8.494 0.871 -2.686 1.00 97.75 79 ILE A N 1
ATOM 656 C CA . ILE A 1 79 ? 7.532 0.391 -1.699 1.00 97.75 79 ILE A CA 1
ATOM 657 C C . ILE A 1 79 ? 7.481 1.362 -0.533 1.00 97.75 79 ILE A C 1
ATOM 659 O O . ILE A 1 79 ? 8.460 2.062 -0.260 1.00 97.75 79 ILE A O 1
ATOM 663 N N . GLY A 1 80 ? 6.369 1.379 0.185 1.00 97.69 80 GLY A N 1
ATOM 664 C CA . GLY A 1 80 ? 6.231 2.208 1.371 1.00 97.69 80 GLY A CA 1
ATOM 665 C C . GLY A 1 80 ? 4.782 2.477 1.713 1.00 97.69 80 GLY A C 1
ATOM 666 O O . GLY A 1 80 ? 3.876 1.748 1.301 1.00 97.69 80 GLY A O 1
ATOM 667 N N . ILE A 1 81 ? 4.583 3.539 2.481 1.00 98.31 81 ILE A N 1
ATOM 668 C CA . ILE A 1 81 ? 3.262 4.038 2.830 1.00 98.31 81 ILE A CA 1
ATOM 669 C C . ILE A 1 81 ? 3.229 5.560 2.733 1.00 98.31 81 ILE A C 1
ATOM 671 O O . ILE A 1 81 ? 4.093 6.241 3.286 1.00 98.31 81 ILE A O 1
ATOM 675 N N . LYS A 1 82 ? 2.222 6.090 2.038 1.00 98.38 82 LYS A N 1
ATOM 676 C CA . LYS A 1 82 ? 1.874 7.513 2.096 1.00 98.38 82 LYS A CA 1
ATOM 677 C C . LYS A 1 82 ? 0.764 7.700 3.126 1.00 98.38 82 LYS A C 1
ATOM 679 O O . LYS A 1 82 ? -0.202 6.939 3.138 1.00 98.38 82 LYS A O 1
ATOM 684 N N . VAL A 1 83 ? 0.915 8.693 3.993 1.00 98.19 83 VAL A N 1
ATOM 685 C CA . VAL A 1 83 ? -0.086 9.090 4.988 1.00 98.19 83 VAL A CA 1
ATOM 686 C C . VAL A 1 83 ? -0.541 10.496 4.633 1.00 98.19 83 VAL A C 1
ATOM 688 O O . VAL A 1 83 ? 0.224 11.449 4.772 1.00 98.19 83 VAL A O 1
ATOM 691 N N . LEU A 1 84 ? -1.766 10.601 4.128 1.00 98.31 84 LEU A N 1
ATOM 692 C CA . LEU A 1 84 ? -2.414 11.852 3.753 1.00 98.31 84 LEU A CA 1
ATOM 693 C C . LEU A 1 84 ? -3.320 12.306 4.896 1.00 98.31 84 LEU A C 1
ATOM 695 O O . LEU A 1 84 ? -4.270 11.609 5.250 1.00 98.31 84 LEU A O 1
ATOM 699 N N . ASP A 1 85 ? -3.057 13.490 5.432 1.00 98.19 85 ASP A N 1
ATOM 700 C CA . ASP A 1 85 ? -4.004 14.207 6.279 1.00 98.19 85 ASP A CA 1
ATOM 701 C C . ASP A 1 85 ? -5.088 14.839 5.396 1.00 98.19 85 ASP A C 1
ATOM 703 O O . ASP A 1 85 ? -4.822 15.743 4.604 1.00 98.19 85 ASP A O 1
ATOM 707 N N . THR A 1 86 ? -6.323 14.363 5.530 1.00 96.88 86 THR A N 1
ATOM 708 C CA . THR A 1 86 ? -7.457 14.822 4.711 1.00 96.88 86 THR A CA 1
ATOM 709 C C . THR A 1 86 ? -7.969 16.210 5.102 1.00 96.88 86 THR A C 1
ATOM 711 O O . THR A 1 86 ? -8.728 16.809 4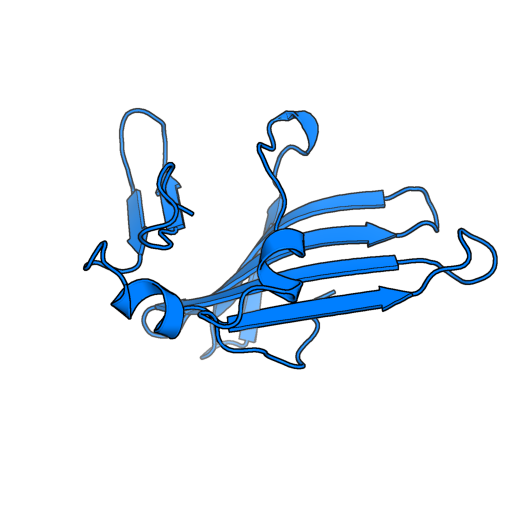.343 1.00 96.88 86 THR A O 1
ATOM 714 N N . GLN A 1 87 ? -7.559 16.755 6.254 1.00 97.75 87 GLN A N 1
ATOM 715 C CA . GLN A 1 87 ? -7.922 18.112 6.672 1.00 97.75 87 GLN A CA 1
ATOM 716 C C . GLN A 1 87 ? -6.960 19.160 6.116 1.00 97.75 87 GLN A C 1
ATOM 718 O O . GLN A 1 87 ? -7.385 20.260 5.767 1.00 97.75 87 GLN A O 1
ATOM 723 N N . THR A 1 88 ? -5.667 18.834 6.049 1.00 97.81 88 THR A N 1
ATOM 724 C CA . THR A 1 88 ? -4.615 19.773 5.624 1.00 97.81 88 THR A CA 1
ATOM 725 C C . THR A 1 88 ? -4.101 19.513 4.209 1.00 97.81 88 THR A C 1
ATOM 727 O O . THR A 1 88 ? -3.376 20.344 3.662 1.00 97.81 88 THR A O 1
ATOM 730 N N . ASN A 1 89 ? -4.463 18.373 3.612 1.00 96.19 89 ASN A N 1
ATOM 731 C CA . ASN A 1 89 ? -3.909 17.831 2.369 1.00 96.19 89 ASN A CA 1
ATOM 732 C C . ASN A 1 89 ? -2.386 17.604 2.403 1.00 96.19 89 ASN A C 1
ATOM 734 O O . ASN A 1 89 ? -1.752 17.444 1.357 1.00 96.19 89 ASN A O 1
ATOM 738 N N . GLN A 1 90 ? -1.774 17.571 3.590 1.00 97.88 90 GLN A N 1
ATOM 739 C CA . GLN A 1 90 ? -0.360 17.245 3.734 1.00 97.88 90 GLN A CA 1
ATOM 740 C C . GLN A 1 90 ? -0.148 15.738 3.629 1.00 97.88 90 GLN A C 1
ATOM 742 O O . GLN A 1 90 ? -0.890 14.950 4.211 1.00 97.88 90 GLN A O 1
ATOM 747 N N . THR A 1 91 ? 0.892 15.338 2.899 1.00 97.94 91 THR A N 1
ATOM 748 C CA . THR A 1 91 ? 1.264 13.930 2.734 1.00 97.94 91 THR A CA 1
ATOM 749 C C . THR A 1 91 ? 2.666 13.692 3.267 1.00 97.94 91 THR A C 1
ATOM 751 O O . THR A 1 91 ? 3.609 14.382 2.881 1.00 97.94 91 THR A O 1
ATOM 754 N N . ILE A 1 92 ? 2.806 12.680 4.117 1.00 97.94 92 ILE A N 1
ATOM 755 C CA . ILE A 1 92 ? 4.098 12.127 4.523 1.00 97.94 92 ILE A CA 1
ATOM 756 C C . ILE A 1 92 ? 4.308 10.821 3.762 1.00 97.94 92 ILE A C 1
ATOM 758 O O . ILE A 1 92 ? 3.401 9.995 3.688 1.00 97.94 92 ILE A O 1
ATOM 762 N N . ASP A 1 93 ? 5.503 10.622 3.214 1.00 98.06 93 ASP A N 1
ATOM 763 C CA . ASP A 1 93 ? 5.883 9.395 2.514 1.00 98.06 93 ASP A CA 1
ATOM 764 C C . ASP A 1 93 ? 6.978 8.666 3.297 1.00 98.06 93 ASP A C 1
ATOM 766 O O . ASP A 1 93 ? 8.104 9.150 3.431 1.00 98.06 93 ASP A O 1
ATOM 770 N N . ILE A 1 94 ? 6.632 7.496 3.827 1.00 97.31 94 ILE A N 1
ATOM 771 C CA . ILE A 1 94 ? 7.551 6.624 4.549 1.00 97.31 94 ILE A CA 1
ATOM 772 C C . ILE A 1 94 ? 8.006 5.535 3.579 1.00 97.31 94 ILE A C 1
ATOM 774 O O . ILE A 1 94 ? 7.280 4.576 3.295 1.00 97.31 94 ILE A O 1
ATOM 778 N N . LYS A 1 95 ? 9.233 5.689 3.073 1.00 97.56 95 LYS A N 1
ATOM 779 C CA . LYS A 1 95 ? 9.852 4.754 2.127 1.00 97.56 95 LYS A CA 1
ATOM 780 C C . LYS A 1 95 ? 10.196 3.434 2.814 1.00 97.56 95 LYS A C 1
ATOM 782 O O . LYS A 1 95 ? 10.870 3.408 3.842 1.00 97.56 95 LYS A O 1
ATOM 787 N N . GLY A 1 96 ? 9.761 2.332 2.217 1.00 96.38 96 GLY A N 1
ATOM 788 C CA . GLY A 1 96 ? 10.167 0.989 2.606 1.00 96.38 96 GLY A CA 1
ATOM 789 C C . GLY A 1 96 ? 11.501 0.586 1.973 1.00 96.38 96 GLY A C 1
ATOM 790 O O . GLY A 1 96 ? 11.932 1.133 0.959 1.00 96.38 96 GLY A O 1
ATOM 791 N N . ILE A 1 97 ? 12.144 -0.426 2.554 1.00 96.25 97 ILE A N 1
ATOM 792 C CA . ILE A 1 97 ? 13.363 -1.031 2.005 1.00 96.25 97 ILE A CA 1
ATOM 793 C C . ILE A 1 97 ? 12.949 -2.208 1.123 1.00 96.25 97 ILE A C 1
ATOM 795 O O . ILE A 1 97 ? 12.569 -3.257 1.634 1.00 96.25 97 ILE A O 1
ATOM 799 N N . TYR A 1 98 ? 13.028 -2.058 -0.200 1.00 93.38 98 TYR A N 1
ATOM 800 C CA . TYR A 1 98 ? 12.506 -3.057 -1.145 1.00 93.38 98 TYR A CA 1
ATOM 801 C C . TYR A 1 98 ? 12.991 -4.493 -0.874 1.00 93.38 98 TYR A C 1
ATOM 803 O O . TYR A 1 98 ? 12.196 -5.431 -0.887 1.00 93.38 98 TYR A O 1
ATOM 811 N N . GLY A 1 99 ? 14.277 -4.666 -0.547 1.00 94.69 99 GLY A N 1
ATOM 812 C CA . GLY A 1 99 ? 14.883 -5.979 -0.291 1.00 94.69 99 GLY A CA 1
ATOM 813 C C . GLY A 1 99 ? 14.334 -6.738 0.925 1.00 94.69 99 GLY A C 1
ATOM 814 O O . GLY A 1 99 ? 14.618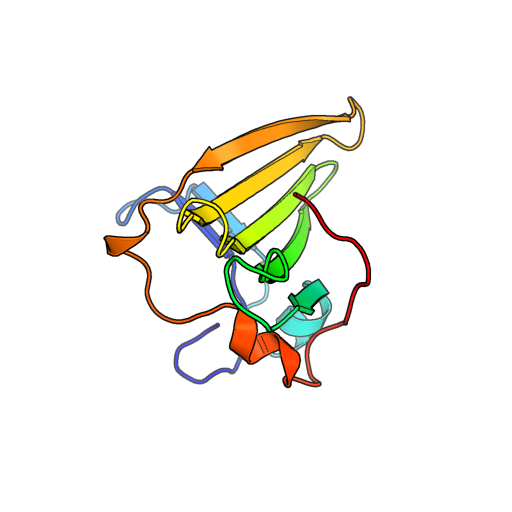 -7.924 1.067 1.00 94.69 99 GLY A O 1
ATOM 815 N N . THR A 1 100 ? 13.548 -6.097 1.798 1.00 94.75 100 THR A N 1
ATOM 816 C CA . THR A 1 100 ? 12.927 -6.751 2.965 1.00 94.75 100 THR A CA 1
ATOM 817 C C . THR A 1 100 ? 11.465 -7.145 2.733 1.00 94.75 100 THR A C 1
ATOM 819 O O . THR A 1 100 ? 10.859 -7.783 3.600 1.00 94.75 100 THR A O 1
ATOM 822 N N . ARG A 1 101 ? 10.892 -6.807 1.566 1.00 94.38 101 ARG A N 1
ATOM 823 C CA . ARG A 1 101 ? 9.504 -7.121 1.202 1.00 94.38 101 ARG A CA 1
ATOM 824 C C . ARG A 1 101 ? 9.267 -8.631 1.175 1.00 94.38 101 ARG A C 1
ATOM 826 O O . ARG A 1 101 ? 10.060 -9.393 0.627 1.00 94.38 101 ARG A O 1
ATOM 833 N N . LYS A 1 102 ? 8.112 -9.052 1.689 1.00 93.19 102 LYS A N 1
ATOM 834 C CA . LYS A 1 102 ? 7.588 -10.416 1.545 1.00 93.19 102 LYS A CA 1
ATOM 835 C C . LYS A 1 102 ? 6.198 -10.351 0.915 1.00 93.19 102 LYS A C 1
ATOM 837 O O . LYS A 1 102 ? 5.347 -9.628 1.424 1.00 93.19 102 LYS A O 1
ATOM 842 N N . GLY A 1 103 ? 5.985 -11.107 -0.162 1.00 91.88 103 GLY A N 1
ATOM 843 C CA . GLY A 1 103 ? 4.740 -11.086 -0.941 1.00 91.88 103 GLY A CA 1
ATOM 844 C C . GLY A 1 103 ? 4.632 -9.897 -1.903 1.00 91.88 103 GLY A C 1
ATOM 845 O O . GLY A 1 103 ? 5.621 -9.200 -2.159 1.00 91.88 103 GLY A O 1
ATOM 846 N N . THR A 1 104 ? 3.431 -9.686 -2.440 1.00 92.06 104 THR A N 1
ATOM 847 C CA . THR A 1 104 ? 3.084 -8.575 -3.336 1.00 92.06 104 THR A CA 1
ATOM 848 C C . THR A 1 104 ? 1.681 -8.038 -3.026 1.00 92.06 104 THR A C 1
ATOM 850 O O . THR A 1 104 ? 0.888 -8.703 -2.366 1.00 92.06 104 THR A O 1
ATOM 853 N N . LEU A 1 105 ? 1.387 -6.817 -3.479 1.00 95.69 105 LEU A N 1
ATOM 854 C CA . LEU A 1 105 ? 0.032 -6.250 -3.455 1.00 95.69 105 LEU A CA 1
ATOM 855 C C . LEU A 1 105 ? -0.788 -6.653 -4.687 1.00 95.69 105 LEU A C 1
ATOM 857 O O . LEU A 1 105 ? -2.009 -6.619 -4.633 1.00 95.69 105 LEU A O 1
ATOM 861 N N . THR A 1 106 ? -0.132 -7.066 -5.771 1.00 94.38 106 THR A N 1
ATOM 862 C CA . THR A 1 106 ? -0.772 -7.462 -7.037 1.00 94.38 106 THR A CA 1
ATOM 863 C C . THR A 1 106 ? -1.760 -8.614 -6.869 1.00 94.38 106 THR A C 1
ATOM 865 O O . THR A 1 106 ? -2.721 -8.708 -7.622 1.00 94.38 106 THR A O 1
ATOM 868 N N . ASP A 1 107 ? -1.574 -9.460 -5.852 1.00 93.06 107 ASP A N 1
ATOM 869 C CA . ASP A 1 107 ? -2.489 -10.566 -5.545 1.00 93.06 107 ASP A CA 1
ATOM 870 C C . ASP A 1 107 ? -3.914 -10.056 -5.251 1.00 93.06 107 ASP A C 1
ATOM 872 O O . ASP A 1 107 ? -4.900 -10.729 -5.551 1.00 93.06 107 ASP A O 1
ATOM 876 N N . PHE A 1 108 ? -4.044 -8.823 -4.745 1.00 95.31 108 PHE A N 1
ATOM 877 C CA . PHE A 1 108 ? -5.337 -8.180 -4.527 1.00 95.31 108 PHE A CA 1
ATOM 878 C C . PHE A 1 108 ? -6.030 -7.753 -5.817 1.00 95.31 108 PHE A C 1
ATOM 880 O O . PHE A 1 108 ? -7.215 -7.443 -5.763 1.00 95.31 108 PHE A O 1
ATOM 887 N N . GLN A 1 109 ? -5.364 -7.758 -6.975 1.00 94.12 109 GLN A N 1
ATOM 888 C CA . GLN A 1 109 ? -5.987 -7.420 -8.254 1.00 94.12 109 GLN A CA 1
ATOM 889 C C . GLN A 1 109 ? -7.118 -8.389 -8.600 1.00 94.12 109 GLN A C 1
ATOM 891 O O . GLN A 1 109 ? -8.203 -7.948 -8.979 1.00 94.12 109 GLN A O 1
ATOM 896 N N . SER A 1 110 ? -6.896 -9.687 -8.393 1.00 93.62 110 SER A N 1
ATOM 897 C CA . SER A 1 110 ? -7.861 -10.761 -8.663 1.00 93.62 110 SER A CA 1
ATOM 898 C C . SER A 1 110 ? -8.673 -11.203 -7.442 1.00 93.62 110 SER A C 1
ATOM 900 O O . SER A 1 110 ? -9.448 -12.146 -7.545 1.00 93.62 110 SER A O 1
ATOM 902 N N . ASP A 1 111 ? -8.482 -10.578 -6.278 1.00 94.75 111 ASP A N 1
ATOM 903 C CA . ASP A 1 111 ? -9.237 -10.924 -5.071 1.00 94.75 111 ASP A CA 1
ATOM 904 C C . ASP A 1 111 ? -10.593 -10.204 -5.064 1.00 94.75 111 ASP A C 1
ATOM 906 O O . ASP A 1 111 ? -10.641 -8.976 -4.989 1.00 94.75 111 ASP A O 1
ATOM 910 N N . ASP A 1 112 ? -11.693 -10.949 -5.152 1.00 95.56 112 ASP A N 1
ATOM 911 C CA . ASP A 1 112 ? -13.054 -10.390 -5.167 1.00 95.56 112 ASP A CA 1
ATOM 912 C C . ASP A 1 112 ? -13.563 -9.992 -3.772 1.00 95.56 112 ASP A C 1
ATOM 914 O O . ASP A 1 112 ? -14.611 -9.360 -3.648 1.00 95.56 112 ASP A O 1
ATOM 918 N N . ARG A 1 113 ? -12.839 -10.349 -2.702 1.00 96.00 113 ARG A N 1
ATOM 919 C CA . ARG A 1 113 ? -13.218 -9.996 -1.324 1.00 96.00 113 ARG A CA 1
ATOM 920 C C . ARG A 1 113 ? -12.925 -8.535 -1.005 1.00 96.00 113 ARG A C 1
ATOM 922 O O . ARG A 1 113 ? -13.512 -8.001 -0.074 1.00 96.00 113 ARG A O 1
ATOM 929 N N . ILE A 1 114 ? -11.996 -7.912 -1.730 1.00 96.06 114 ILE A N 1
ATOM 930 C CA . ILE A 1 114 ? -11.563 -6.535 -1.491 1.00 96.06 114 ILE A CA 1
ATOM 931 C C . ILE A 1 114 ? -12.217 -5.566 -2.476 1.00 96.06 114 ILE A C 1
ATOM 933 O O . ILE A 1 114 ? -12.319 -5.834 -3.677 1.00 96.06 114 ILE A O 1
ATOM 937 N N . LYS A 1 115 ? -12.616 -4.395 -1.975 1.00 96.81 115 LYS A N 1
ATOM 938 C CA . LYS A 1 115 ? -13.156 -3.319 -2.805 1.00 96.81 115 LYS A CA 1
ATOM 939 C C . LYS A 1 115 ? -12.109 -2.843 -3.820 1.00 96.81 115 LYS A C 1
ATOM 941 O O . LYS A 1 115 ? -10.937 -2.699 -3.478 1.00 96.81 115 LYS A O 1
ATOM 946 N N . LYS A 1 116 ? -12.536 -2.557 -5.053 1.00 97.25 116 LYS A N 1
ATOM 947 C CA . LYS A 1 116 ? -11.680 -1.969 -6.094 1.00 97.25 116 LYS A CA 1
ATOM 948 C C . LYS A 1 116 ? -11.847 -0.453 -6.143 1.00 97.25 116 LYS A C 1
ATOM 950 O O . LYS A 1 116 ? -12.976 0.037 -6.104 1.00 97.25 116 LYS A O 1
ATOM 955 N N . GLY A 1 117 ? -10.728 0.252 -6.233 1.00 96.06 117 GLY A N 1
ATOM 956 C CA . GLY A 1 117 ? -10.646 1.692 -6.441 1.00 96.06 117 GLY A CA 1
ATOM 957 C C . GLY A 1 117 ? -10.035 2.039 -7.798 1.00 96.06 117 GLY A C 1
ATOM 958 O O . GLY A 1 117 ? -9.439 1.196 -8.470 1.00 96.06 117 GLY A O 1
ATOM 959 N N . GLU A 1 118 ? -10.193 3.300 -8.197 1.00 94.81 118 GLU A N 1
ATOM 960 C CA . GLU A 1 118 ? -9.674 3.841 -9.465 1.00 94.81 118 GLU A CA 1
ATOM 961 C C . GLU A 1 118 ? -8.556 4.879 -9.255 1.00 94.81 118 GLU A C 1
ATOM 963 O O . GLU A 1 118 ? -7.877 5.271 -10.201 1.00 94.81 118 GLU A O 1
ATOM 968 N N . GLU A 1 119 ? -8.358 5.339 -8.016 1.00 96.50 119 GLU A N 1
ATOM 969 C CA . GLU A 1 119 ? -7.386 6.385 -7.689 1.00 96.50 119 GLU A CA 1
ATOM 970 C C . GLU A 1 119 ? -5.948 5.839 -7.749 1.00 96.50 119 GLU A C 1
ATOM 972 O O . GLU A 1 119 ? -5.641 4.791 -7.175 1.00 96.50 119 GLU A O 1
ATOM 977 N N . LEU A 1 120 ? -5.064 6.572 -8.431 1.00 95.56 120 LEU A N 1
ATOM 978 C CA . LEU A 1 120 ? -3.618 6.340 -8.450 1.00 95.56 120 LEU A CA 1
ATOM 979 C C . LEU A 1 120 ? -2.930 7.403 -7.588 1.00 95.56 120 LEU A C 1
ATOM 981 O O . LEU A 1 120 ? -3.405 8.534 -7.506 1.00 95.56 120 LEU A O 1
ATOM 985 N N . TYR A 1 121 ? -1.815 7.043 -6.952 1.00 94.25 121 TYR A N 1
ATOM 986 C CA . TYR A 1 121 ? -1.198 7.859 -5.898 1.00 94.25 121 TYR A CA 1
ATOM 987 C C . TYR A 1 121 ? 0.280 8.204 -6.149 1.00 94.25 121 TYR A C 1
ATOM 989 O O . TYR A 1 121 ? 0.971 8.605 -5.206 1.00 94.25 121 TYR A O 1
ATOM 997 N N . ASP A 1 122 ? 0.782 8.032 -7.376 1.00 86.69 122 ASP A N 1
ATOM 998 C CA . ASP A 1 122 ? 2.132 8.440 -7.813 1.00 86.69 122 ASP A CA 1
ATOM 999 C C . ASP A 1 122 ? 2.125 9.639 -8.764 1.00 86.69 122 ASP A C 1
ATOM 1001 O O . ASP A 1 122 ? 1.156 9.782 -9.543 1.00 86.69 122 ASP A O 1
#

Radius of gyration: 14.92 Å; chains: 1; bounding box: 30×38×45 Å

Organism: NCBI:txid1159016

pLDDT: mean 95.9, std 2.24, range [86.69, 98.56]